Protein AF-A0A924Y214-F1 (afdb_monomer_lite)

pLDDT: mean 86.58, std 13.86, range [51.38, 97.94]

Foldseek 3Di:
DDDDDDPPPPPPPPDDDPVVVVVVVVVVVVVCVVCVVVVVVVVVVVVVVVVVVVVVVVVVVQVVVCVVPVNDGD

Sequence (74 aa):
MKSNIPLSTLRSRSAFTLIELLVVIAIIAILAAILFPVFAQAREKARSASCLSNLKQMGTALIMYSQDYDGGFP

Structure (mmCIF, N/CA/C/O backbone):
data_AF-A0A924Y214-F1
#
_entry.id   AF-A0A924Y214-F1
#
loop_
_atom_site.group_PDB
_atom_site.id
_atom_site.type_symbol
_atom_site.label_atom_id
_atom_site.label_alt_id
_atom_site.label_comp_id
_atom_site.label_asym_id
_atom_site.label_entity_id
_atom_site.label_seq_id
_atom_site.pdbx_PDB_ins_code
_atom_site.Cartn_x
_atom_site.Cartn_y
_atom_site.Cartn_z
_atom_site.occupancy
_atom_site.B_iso_or_equiv
_atom_site.auth_seq_id
_atom_site.auth_comp_id
_atom_site.auth_asym_id
_atom_site.auth_atom_id
_atom_site.pdbx_PDB_model_num
ATOM 1 N N . MET A 1 1 ? -10.171 35.399 65.077 1.00 51.38 1 MET A N 1
ATOM 2 C CA . MET A 1 1 ? -11.227 34.467 64.624 1.00 51.38 1 MET A CA 1
ATOM 3 C C . MET A 1 1 ? -11.435 34.613 63.114 1.00 51.38 1 MET A C 1
ATOM 5 O O . MET A 1 1 ? -12.404 35.217 62.693 1.00 51.38 1 MET A O 1
ATOM 9 N N . LYS A 1 2 ? -10.489 34.131 62.298 1.00 51.75 2 LYS A N 1
ATOM 10 C CA . LYS A 1 2 ? -10.635 33.935 60.842 1.00 51.75 2 LYS A CA 1
ATOM 11 C C . LYS A 1 2 ? -9.729 32.761 60.471 1.00 51.75 2 LYS A C 1
ATOM 13 O O . LYS A 1 2 ? -8.532 32.933 60.271 1.00 51.75 2 LYS A O 1
ATOM 18 N N . SER A 1 3 ? -10.284 31.558 60.535 1.00 56.97 3 SER A N 1
ATOM 19 C CA . SER A 1 3 ? -9.639 30.326 60.090 1.00 56.97 3 SER A CA 1
ATOM 20 C C . SER A 1 3 ? -9.592 30.313 58.562 1.00 56.97 3 SER A C 1
ATOM 22 O O . SER A 1 3 ? -10.619 30.408 57.895 1.00 56.97 3 SER A O 1
ATOM 24 N N . ASN A 1 4 ? -8.377 30.226 58.022 1.00 61.81 4 ASN A N 1
ATOM 25 C CA . ASN A 1 4 ? -8.100 29.987 56.611 1.00 61.81 4 ASN A CA 1
ATOM 26 C C . ASN A 1 4 ? -8.610 28.593 56.223 1.00 61.81 4 ASN A C 1
ATOM 28 O O . ASN A 1 4 ? -8.129 27.589 56.744 1.00 61.81 4 ASN A O 1
ATOM 32 N N . ILE A 1 5 ? -9.588 28.545 55.322 1.00 72.31 5 ILE A N 1
ATOM 33 C CA . ILE A 1 5 ? -10.140 27.312 54.755 1.00 72.31 5 ILE A CA 1
ATOM 34 C C . ILE A 1 5 ? -9.283 26.955 53.529 1.00 72.31 5 ILE A C 1
ATOM 36 O O . ILE A 1 5 ? -9.176 27.786 52.625 1.00 72.31 5 ILE A O 1
ATOM 40 N N . PRO A 1 6 ? -8.653 25.769 53.457 1.00 62.66 6 PRO A N 1
ATOM 41 C CA . PRO A 1 6 ? -7.906 25.375 52.271 1.00 62.66 6 PRO A CA 1
ATOM 42 C C . PRO A 1 6 ? -8.880 25.044 51.132 1.00 62.66 6 PRO A C 1
ATOM 44 O O . PRO A 1 6 ? -9.737 24.173 51.270 1.00 62.66 6 PRO A O 1
ATOM 47 N N . LEU A 1 7 ? -8.728 25.727 49.994 1.00 64.00 7 LEU A N 1
ATOM 48 C CA . LEU A 1 7 ? -9.310 25.322 48.712 1.00 64.00 7 LEU A CA 1
ATOM 49 C C . LEU A 1 7 ? -8.654 24.005 48.286 1.00 64.00 7 LEU A C 1
ATOM 51 O O . LEU A 1 7 ? -7.616 23.986 47.627 1.00 64.00 7 LEU A O 1
ATOM 55 N N . SER A 1 8 ? -9.243 22.888 48.701 1.00 60.19 8 SER A N 1
ATOM 56 C CA . SER A 1 8 ? -8.932 21.572 48.165 1.00 60.19 8 SER A CA 1
ATOM 57 C C . SER A 1 8 ? -9.337 21.544 46.692 1.00 60.19 8 SER A C 1
ATOM 59 O O . SER A 1 8 ? -10.507 21.421 46.337 1.00 60.19 8 SER A O 1
ATOM 61 N N . THR A 1 9 ? -8.351 21.685 45.810 1.00 65.38 9 THR A N 1
ATOM 62 C CA . THR A 1 9 ? -8.490 21.487 44.368 1.00 65.38 9 THR A CA 1
ATOM 63 C C . THR A 1 9 ? -8.959 20.052 44.117 1.00 65.38 9 THR A C 1
ATOM 65 O O . THR A 1 9 ? -8.150 19.124 44.057 1.00 65.38 9 THR A O 1
ATOM 68 N N . LEU A 1 10 ? -10.276 19.844 44.016 1.00 61.59 10 LEU A N 1
ATOM 69 C CA . LEU A 1 10 ? -10.880 18.578 43.608 1.00 61.59 10 LEU A CA 1
ATOM 70 C C . LEU A 1 10 ? -10.421 18.284 42.181 1.00 61.59 10 LEU A C 1
ATOM 72 O O . LEU A 1 10 ? -10.996 18.745 41.197 1.00 61.59 10 LEU A O 1
ATOM 76 N N . ARG A 1 11 ? -9.324 17.537 42.070 1.00 64.94 11 ARG A N 1
ATOM 77 C CA . ARG A 1 11 ? -8.826 17.020 40.803 1.00 64.94 11 ARG A CA 1
ATOM 78 C C . ARG A 1 11 ? -9.840 15.998 40.304 1.00 64.94 11 ARG A C 1
ATOM 80 O O . ARG A 1 11 ? -9.791 14.837 40.701 1.00 64.94 11 ARG A O 1
ATOM 87 N N . SER A 1 12 ? -10.758 16.447 39.450 1.00 65.31 12 SER A N 1
ATOM 88 C CA . SER A 1 12 ? -11.643 15.577 38.680 1.00 65.31 12 SER A CA 1
ATOM 89 C C . SER A 1 12 ? -10.770 14.647 37.842 1.00 65.31 12 SER A C 1
ATOM 91 O O . SER A 1 12 ? -10.190 15.037 36.827 1.00 65.31 12 SER A O 1
ATOM 93 N N . ARG A 1 13 ? -10.574 13.419 38.326 1.00 65.56 13 ARG A N 1
ATOM 94 C CA . ARG A 1 13 ? -10.010 12.348 37.514 1.00 65.56 13 ARG A CA 1
ATOM 95 C C . ARG A 1 13 ? -11.110 11.965 36.534 1.00 65.56 13 ARG A C 1
ATOM 97 O O . ARG A 1 13 ? -12.017 11.229 36.904 1.00 65.56 13 ARG A O 1
ATOM 104 N N . SER A 1 14 ? -11.036 12.500 35.316 1.00 67.19 14 SER A N 1
ATOM 105 C CA . SER A 1 14 ? -11.836 12.006 34.198 1.00 67.19 14 SER A CA 1
ATOM 106 C C . SER A 1 14 ? -11.444 10.547 33.969 1.00 67.19 14 SER A C 1
ATOM 108 O O . SER A 1 14 ? -10.387 10.252 33.411 1.00 67.19 14 SER A O 1
ATOM 110 N N . ALA A 1 15 ? -12.221 9.626 34.531 1.00 69.38 15 ALA A N 1
ATOM 111 C CA . ALA A 1 15 ? -12.103 8.219 34.214 1.00 69.38 15 ALA A CA 1
ATOM 112 C C . ALA A 1 15 ? -12.751 8.040 32.841 1.00 69.38 15 ALA A C 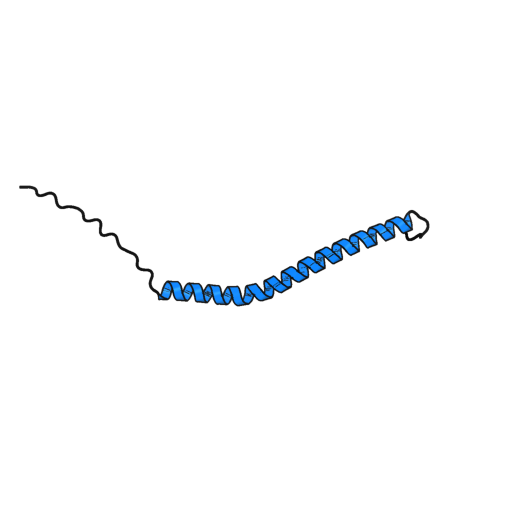1
ATOM 114 O O . ALA A 1 15 ? -13.961 8.215 32.704 1.00 69.38 15 ALA A O 1
ATOM 115 N N . PHE A 1 16 ? -11.937 7.741 31.827 1.00 69.31 16 PHE A N 1
ATOM 116 C CA . PHE A 1 16 ? -12.437 7.349 30.513 1.00 69.31 16 PHE A CA 1
ATOM 117 C C . PHE A 1 16 ? -13.389 6.171 30.709 1.00 69.31 16 PHE A C 1
ATOM 119 O O . PHE A 1 16 ? -13.043 5.179 31.360 1.00 69.31 16 PHE A O 1
ATOM 126 N N . THR A 1 17 ? -14.605 6.286 30.192 1.00 85.25 17 THR A N 1
ATOM 127 C CA . THR A 1 17 ? -15.545 5.173 30.262 1.00 85.25 17 THR A CA 1
ATOM 128 C C . THR A 1 17 ? -15.021 4.056 29.354 1.00 85.25 17 THR A C 1
ATOM 130 O O . THR A 1 17 ? -14.562 4.314 28.242 1.00 85.25 17 THR A O 1
ATOM 133 N N . LEU A 1 18 ? -15.051 2.799 29.811 1.00 86.38 18 LEU A N 1
ATOM 134 C CA . LEU A 1 18 ? -14.575 1.652 29.016 1.00 86.38 18 LEU A CA 1
ATOM 135 C C . LEU A 1 18 ? -15.238 1.585 27.628 1.00 86.38 18 LEU A C 1
ATOM 137 O O . LEU A 1 18 ? -14.629 1.117 26.669 1.00 86.38 18 LEU A O 1
ATOM 141 N N . ILE A 1 19 ? -16.467 2.097 27.518 1.00 90.38 19 ILE A N 1
ATOM 142 C CA . ILE A 1 19 ? -17.221 2.181 26.268 1.00 90.38 19 ILE A CA 1
ATOM 143 C C . ILE A 1 19 ? -16.597 3.147 25.251 1.00 90.38 19 ILE A C 1
ATOM 145 O O . ILE A 1 19 ? -16.586 2.825 24.065 1.00 90.38 19 ILE A O 1
ATOM 149 N N . GLU A 1 20 ? -16.018 4.274 25.681 1.00 88.69 20 GLU A N 1
ATOM 150 C CA . GLU A 1 20 ? -15.337 5.198 24.765 1.00 88.69 20 GLU A CA 1
ATOM 151 C C . GLU A 1 20 ? -14.074 4.577 24.159 1.00 88.69 20 GLU A C 1
ATOM 153 O O . GLU A 1 20 ? -13.802 4.756 22.975 1.00 88.69 20 GLU A O 1
ATOM 158 N N . LEU A 1 21 ? -13.315 3.793 24.928 1.00 90.75 21 LEU A N 1
ATOM 159 C CA . LEU A 1 21 ? -12.165 3.076 24.370 1.00 90.75 21 LEU A CA 1
ATOM 160 C C . LEU A 1 21 ? -12.608 1.949 23.430 1.00 90.75 21 LEU A C 1
ATOM 162 O O . LEU A 1 21 ? -12.007 1.757 22.373 1.00 90.75 21 LEU A O 1
ATOM 166 N N . LEU A 1 22 ? -13.677 1.234 23.788 1.00 93.44 22 LEU A N 1
ATOM 167 C CA . LEU A 1 22 ? -14.188 0.104 23.014 1.00 93.44 22 LEU A CA 1
ATOM 168 C C . LEU A 1 22 ? -14.736 0.534 21.646 1.00 93.44 22 LEU A C 1
ATOM 170 O O . LEU A 1 22 ? -14.468 -0.126 20.642 1.00 93.44 22 LEU A O 1
ATOM 174 N N . VAL A 1 23 ? -15.458 1.654 21.573 1.00 95.00 23 VAL A N 1
ATOM 175 C CA . VAL A 1 23 ? -15.978 2.148 20.288 1.00 95.00 23 VAL A CA 1
ATOM 176 C C . VAL A 1 23 ? -14.851 2.609 19.360 1.00 95.00 23 VAL A C 1
ATOM 178 O O . VAL A 1 23 ? -14.895 2.350 18.158 1.00 95.00 23 VAL A O 1
ATOM 181 N N . VAL A 1 24 ? -13.795 3.220 19.904 1.00 95.62 24 VAL A N 1
ATOM 182 C CA . VAL A 1 24 ? -12.662 3.714 19.109 1.00 95.62 24 VAL A CA 1
ATOM 183 C C . VAL A 1 24 ? -11.895 2.563 18.466 1.00 95.62 24 VAL A C 1
ATOM 185 O O . VAL A 1 24 ? -11.644 2.594 17.260 1.00 95.62 24 VAL A O 1
ATOM 188 N N . ILE A 1 25 ? -11.568 1.516 19.230 1.00 96.62 25 ILE A N 1
ATOM 189 C CA . ILE A 1 25 ? -10.883 0.345 18.664 1.00 96.62 25 ILE A CA 1
ATOM 190 C C . ILE A 1 25 ? -11.752 -0.369 17.623 1.00 96.62 25 ILE A C 1
ATOM 192 O O . ILE A 1 25 ? -11.218 -0.847 16.625 1.00 96.62 25 ILE A O 1
ATOM 196 N N . ALA A 1 26 ? -13.078 -0.390 17.805 1.00 96.62 26 ALA A N 1
ATOM 197 C CA . ALA A 1 26 ? -13.997 -0.988 16.842 1.00 96.62 26 ALA A CA 1
ATOM 198 C C . ALA A 1 26 ? -13.978 -0.236 15.502 1.00 96.62 26 ALA A C 1
ATOM 200 O O . ALA A 1 26 ? -13.857 -0.857 14.447 1.00 96.62 26 ALA A O 1
ATOM 201 N N . ILE A 1 27 ? -14.018 1.100 15.532 1.00 96.81 27 ILE A N 1
ATOM 202 C CA . ILE A 1 27 ? -13.942 1.922 14.316 1.00 96.81 27 ILE A CA 1
ATOM 203 C C . ILE A 1 27 ? -12.581 1.741 13.629 1.00 96.81 27 ILE A C 1
ATOM 205 O O . ILE A 1 27 ? -12.532 1.510 12.420 1.00 96.81 27 ILE A O 1
ATOM 209 N N . ILE A 1 28 ? -11.476 1.781 14.385 1.00 97.31 28 ILE A N 1
ATOM 210 C CA . ILE A 1 28 ? -10.125 1.566 13.839 1.00 97.31 28 ILE A CA 1
ATOM 211 C C . ILE A 1 28 ? -10.012 0.181 13.193 1.00 97.31 28 ILE A C 1
ATOM 213 O O . ILE A 1 28 ? -9.458 0.073 12.101 1.00 97.31 28 ILE A O 1
ATOM 217 N N . ALA A 1 29 ? -10.559 -0.865 13.819 1.00 97.31 29 ALA A N 1
ATOM 218 C CA . ALA A 1 29 ? -10.524 -2.224 13.285 1.00 97.31 29 ALA A CA 1
ATOM 219 C C . ALA A 1 29 ? -11.264 -2.339 11.944 1.00 97.31 29 ALA A C 1
ATOM 221 O O . ALA A 1 29 ? -10.733 -2.934 11.007 1.00 97.31 29 ALA A O 1
ATOM 222 N N . ILE A 1 30 ? -12.446 -1.725 11.822 1.00 97.19 30 ILE A N 1
ATOM 223 C CA . ILE A 1 30 ? -13.217 -1.707 10.568 1.00 97.19 30 ILE A CA 1
ATOM 224 C C . ILE A 1 30 ? -12.429 -0.990 9.465 1.00 97.19 30 ILE A C 1
ATOM 226 O O . ILE A 1 30 ? -12.293 -1.511 8.358 1.00 97.19 30 ILE A O 1
ATOM 230 N N . LEU A 1 31 ? -11.870 0.186 9.767 1.00 97.75 31 LEU A N 1
ATOM 231 C CA . LEU A 1 31 ? -11.078 0.950 8.801 1.00 97.75 31 LEU A CA 1
ATOM 232 C C . LEU A 1 31 ? -9.815 0.189 8.375 1.00 97.75 31 LEU A C 1
ATOM 234 O O . LEU A 1 31 ? -9.529 0.089 7.182 1.00 97.75 31 LEU A O 1
ATOM 238 N N . ALA A 1 32 ? -9.082 -0.388 9.329 1.00 97.00 32 ALA A N 1
ATOM 239 C CA . ALA A 1 32 ? -7.870 -1.158 9.065 1.00 97.00 32 ALA A CA 1
ATOM 240 C C . ALA A 1 32 ? -8.148 -2.417 8.228 1.00 97.00 32 ALA A C 1
ATOM 242 O O . ALA A 1 32 ? -7.358 -2.737 7.338 1.00 97.00 32 ALA A O 1
ATOM 243 N N . ALA A 1 33 ? -9.279 -3.095 8.461 1.00 96.88 33 ALA A N 1
ATOM 244 C CA . ALA A 1 33 ? -9.680 -4.284 7.709 1.00 96.88 33 ALA A CA 1
ATOM 245 C C . ALA A 1 33 ? -9.884 -4.003 6.211 1.00 96.88 33 ALA A C 1
ATOM 247 O O . ALA A 1 33 ? -9.584 -4.861 5.386 1.00 96.88 33 ALA A O 1
ATOM 248 N N . ILE A 1 34 ? -10.350 -2.803 5.849 1.00 97.12 34 ILE A N 1
ATOM 249 C CA . ILE A 1 34 ? -10.500 -2.382 4.447 1.00 97.12 34 ILE A CA 1
ATOM 250 C C . ILE A 1 34 ? -9.178 -1.824 3.906 1.00 97.12 34 ILE A C 1
ATOM 252 O O . ILE A 1 34 ? -8.794 -2.096 2.767 1.00 97.12 34 ILE A O 1
ATOM 256 N N . LEU A 1 35 ? -8.452 -1.057 4.720 1.00 96.50 35 LEU A N 1
ATOM 257 C CA . LEU A 1 35 ? -7.248 -0.357 4.285 1.00 96.50 35 LEU A CA 1
ATOM 258 C C . LEU A 1 35 ? -6.082 -1.315 4.013 1.00 96.50 35 LEU A C 1
ATOM 260 O O . LEU A 1 35 ? -5.379 -1.138 3.024 1.00 96.50 35 LEU A O 1
ATOM 264 N N . PHE A 1 36 ? -5.897 -2.358 4.826 1.00 95.12 36 PHE A N 1
ATOM 265 C CA . PHE A 1 36 ? -4.807 -3.324 4.657 1.00 95.12 36 PHE A CA 1
ATOM 266 C C . PHE A 1 36 ? -4.820 -4.069 3.300 1.00 95.12 36 PHE A C 1
ATOM 268 O O . PHE A 1 36 ? -3.803 -4.027 2.597 1.00 95.12 36 PHE A O 1
ATOM 275 N N . PRO A 1 37 ? -5.926 -4.708 2.861 1.00 93.62 37 PRO A N 1
ATOM 276 C CA . PRO A 1 37 ? -5.960 -5.414 1.577 1.00 93.62 37 PRO A CA 1
ATOM 277 C C . PRO A 1 37 ? -5.855 -4.469 0.375 1.00 93.62 37 PRO A C 1
ATOM 279 O O . PRO A 1 37 ? -5.250 -4.826 -0.639 1.00 93.62 37 PRO A O 1
ATOM 282 N N . VAL A 1 38 ? -6.417 -3.261 0.472 1.00 96.81 38 VAL A N 1
ATOM 283 C CA . VAL A 1 38 ? -6.327 -2.249 -0.592 1.00 96.81 38 VAL A CA 1
ATOM 284 C C . VAL A 1 38 ? -4.901 -1.712 -0.698 1.00 96.81 38 VAL A C 1
ATOM 286 O O . VAL A 1 38 ? -4.364 -1.594 -1.799 1.00 96.81 38 VAL A O 1
ATOM 289 N N . PHE A 1 39 ? -4.247 -1.452 0.434 1.00 94.88 39 PHE A N 1
ATOM 290 C CA . PHE A 1 39 ? -2.875 -0.956 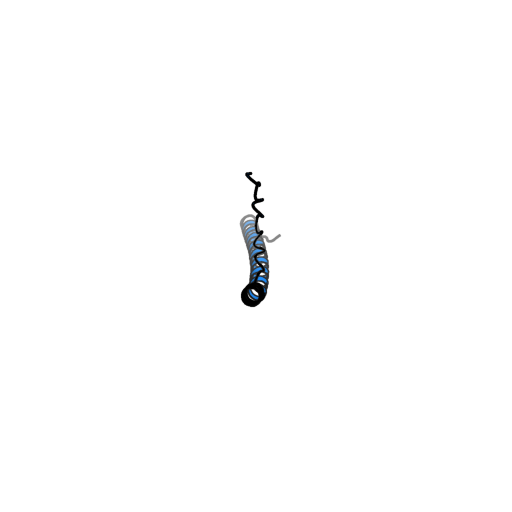0.473 1.00 94.88 39 PHE A CA 1
ATOM 291 C C . PHE A 1 39 ? -1.875 -1.963 -0.109 1.00 94.88 39 PHE A C 1
ATOM 293 O O . PHE A 1 39 ? -0.993 -1.579 -0.879 1.00 94.88 39 PHE A O 1
ATOM 300 N N . ALA A 1 40 ? -2.037 -3.257 0.188 1.00 95.38 40 ALA A N 1
ATOM 301 C CA . ALA A 1 40 ? -1.204 -4.312 -0.389 1.00 95.38 40 ALA A CA 1
ATOM 302 C C . ALA A 1 40 ? -1.302 -4.349 -1.926 1.00 95.38 40 ALA A C 1
ATOM 304 O O . ALA A 1 40 ? -0.280 -4.377 -2.615 1.00 95.38 40 ALA A O 1
ATOM 305 N N . GLN A 1 41 ? -2.522 -4.272 -2.469 1.00 96.12 41 GLN A N 1
ATOM 306 C CA . GLN A 1 41 ? -2.745 -4.220 -3.916 1.00 96.12 41 GLN A CA 1
ATOM 307 C C . GLN A 1 41 ? -2.168 -2.945 -4.540 1.00 96.12 41 GLN A C 1
ATOM 309 O O . GLN A 1 41 ? -1.485 -3.016 -5.561 1.00 96.12 41 GLN A O 1
ATOM 314 N N . ALA A 1 42 ? -2.391 -1.784 -3.918 1.00 96.50 42 ALA A N 1
ATOM 315 C CA . ALA A 1 42 ? -1.871 -0.507 -4.400 1.00 96.50 42 ALA A CA 1
ATOM 316 C C . ALA A 1 42 ? -0.335 -0.501 -4.467 1.00 96.50 42 ALA A C 1
ATOM 318 O O . ALA A 1 42 ? 0.240 -0.037 -5.453 1.00 96.50 42 ALA A O 1
ATOM 319 N N . ARG A 1 43 ? 0.338 -1.075 -3.462 1.00 96.31 43 ARG A N 1
ATOM 320 C CA . ARG A 1 43 ? 1.801 -1.200 -3.434 1.00 96.31 43 ARG A CA 1
ATOM 321 C C . ARG A 1 43 ? 2.332 -2.064 -4.577 1.00 96.31 43 ARG A C 1
ATOM 323 O O . ARG A 1 43 ? 3.309 -1.681 -5.220 1.00 96.31 43 ARG A O 1
ATOM 330 N N . GLU A 1 44 ? 1.691 -3.194 -4.860 1.00 96.56 44 GLU A N 1
ATOM 331 C CA . GLU A 1 44 ? 2.108 -4.064 -5.965 1.00 96.56 44 GLU A CA 1
ATOM 332 C C . GLU A 1 44 ? 1.869 -3.407 -7.332 1.00 96.56 44 GLU A C 1
ATOM 334 O O . GLU A 1 44 ? 2.723 -3.461 -8.222 1.00 96.56 44 GLU A O 1
ATOM 339 N N . LYS A 1 45 ? 0.747 -2.691 -7.488 1.00 95.44 45 LYS A N 1
ATOM 340 C CA . LYS A 1 45 ? 0.483 -1.884 -8.688 1.00 95.44 45 LYS A CA 1
ATOM 341 C C . LYS A 1 45 ? 1.518 -0.775 -8.868 1.00 95.44 45 LYS A C 1
ATOM 343 O O . LYS A 1 45 ? 1.983 -0.583 -9.988 1.00 95.44 45 LYS A O 1
ATOM 348 N N . ALA A 1 46 ? 1.928 -0.098 -7.795 1.00 96.94 46 ALA A N 1
ATOM 349 C CA . ALA A 1 46 ? 2.977 0.919 -7.851 1.00 96.94 46 ALA A CA 1
ATOM 350 C C . ALA A 1 46 ? 4.321 0.326 -8.302 1.00 96.94 46 ALA A C 1
ATOM 352 O O . ALA A 1 46 ? 4.981 0.885 -9.176 1.00 96.94 46 ALA A O 1
ATOM 353 N N . ARG A 1 47 ? 4.700 -0.849 -7.781 1.00 97.19 47 ARG A N 1
ATOM 354 C CA . ARG A 1 47 ? 5.911 -1.561 -8.218 1.00 97.19 47 ARG A CA 1
ATOM 355 C C . ARG A 1 47 ? 5.852 -1.934 -9.700 1.00 97.19 47 ARG A C 1
ATOM 357 O O . ARG A 1 47 ? 6.813 -1.696 -10.432 1.00 97.19 47 ARG A O 1
ATOM 364 N N . SER A 1 48 ? 4.722 -2.485 -10.140 1.00 97.31 48 SER A N 1
ATOM 365 C CA . SER A 1 48 ? 4.494 -2.841 -11.543 1.00 97.31 48 SER A CA 1
ATOM 366 C C . SER A 1 48 ? 4.560 -1.615 -12.457 1.00 97.31 48 SER A C 1
ATOM 368 O O . SER A 1 48 ? 5.188 -1.670 -13.511 1.00 97.31 48 SER A O 1
ATOM 370 N N . ALA A 1 49 ? 3.972 -0.490 -12.040 1.00 97.19 49 ALA A N 1
ATOM 371 C CA . ALA A 1 49 ? 4.001 0.765 -12.787 1.00 97.19 49 ALA A CA 1
ATOM 372 C C . ALA A 1 49 ? 5.430 1.306 -12.953 1.00 97.19 49 ALA A C 1
ATOM 374 O O . ALA A 1 49 ? 5.801 1.720 -14.052 1.00 97.19 49 ALA A O 1
ATOM 375 N N . SER A 1 50 ? 6.252 1.245 -11.901 1.00 97.25 50 SER A N 1
ATOM 376 C CA . SER A 1 50 ? 7.667 1.625 -11.981 1.00 97.25 50 SER A CA 1
ATOM 377 C C . SER A 1 50 ? 8.445 0.736 -12.953 1.00 97.25 50 SER A C 1
ATOM 379 O O . SER A 1 50 ? 9.143 1.254 -13.822 1.00 97.25 50 SER A O 1
ATOM 381 N N . CYS A 1 51 ? 8.273 -0.588 -12.868 1.00 97.50 51 CYS A N 1
ATOM 382 C CA . CYS A 1 51 ? 8.917 -1.533 -13.784 1.00 97.50 51 CYS A CA 1
ATOM 383 C C . CYS A 1 51 ? 8.519 -1.266 -15.243 1.00 97.50 51 CYS A C 1
ATOM 385 O O . CYS A 1 51 ? 9.379 -1.119 -16.110 1.00 97.50 51 CYS A O 1
ATOM 387 N N . LEU A 1 52 ? 7.218 -1.108 -15.506 1.00 97.94 52 LEU A N 1
ATOM 388 C CA . LEU A 1 52 ? 6.705 -0.787 -16.836 1.00 97.94 52 LEU A CA 1
ATOM 389 C C . LEU A 1 52 ? 7.279 0.534 -17.365 1.00 97.94 52 LEU A C 1
ATOM 391 O O . LEU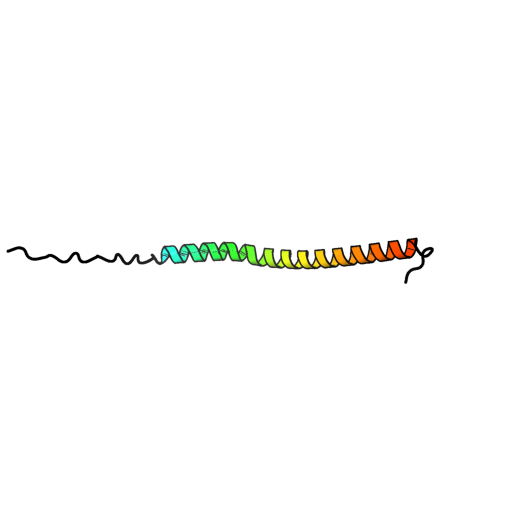 A 1 52 ? 7.641 0.624 -18.535 1.00 97.94 52 LEU A O 1
ATOM 395 N N . SER A 1 53 ? 7.399 1.548 -16.505 1.00 97.56 53 SER A N 1
ATOM 396 C CA . SER A 1 53 ? 8.017 2.826 -16.864 1.00 97.56 53 SER A CA 1
ATOM 397 C C . SER A 1 53 ? 9.489 2.661 -17.247 1.00 97.56 53 SER A C 1
ATOM 399 O O . SER A 1 53 ? 9.929 3.247 -18.235 1.00 97.56 53 SER A O 1
ATOM 401 N N . ASN A 1 54 ? 10.251 1.840 -16.518 1.00 97.38 54 ASN A N 1
ATOM 402 C CA . ASN A 1 54 ? 11.651 1.570 -16.851 1.00 97.38 54 ASN A CA 1
ATOM 403 C C . ASN A 1 54 ? 11.782 0.813 -18.177 1.00 97.38 54 ASN A C 1
ATOM 405 O O . ASN A 1 54 ? 12.567 1.219 -19.028 1.00 97.38 54 ASN A O 1
ATOM 409 N N . LEU A 1 55 ? 10.966 -0.222 -18.397 1.00 97.19 55 LEU A N 1
ATOM 410 C CA . LEU A 1 55 ? 10.954 -0.967 -19.659 1.00 97.19 55 LEU A CA 1
ATOM 411 C C . LEU A 1 55 ? 10.576 -0.078 -20.842 1.00 97.19 55 LEU A C 1
ATOM 413 O O . LEU A 1 55 ? 11.204 -0.158 -21.893 1.00 97.19 55 LEU A O 1
ATOM 417 N N . LYS A 1 56 ? 9.594 0.811 -20.665 1.00 97.56 56 LYS A N 1
ATOM 418 C CA . LYS A 1 56 ? 9.235 1.800 -21.683 1.00 97.56 56 LYS A CA 1
ATOM 419 C C . LYS A 1 56 ? 10.420 2.709 -22.006 1.00 97.56 56 LYS A C 1
ATOM 421 O O . LYS A 1 56 ? 10.701 2.924 -23.176 1.00 97.56 56 LYS A O 1
ATOM 426 N N . GLN A 1 57 ? 11.121 3.220 -20.993 1.00 96.88 57 GLN A N 1
ATOM 427 C CA . GLN A 1 57 ? 12.297 4.075 -21.191 1.00 96.88 57 GLN A CA 1
ATOM 428 C C . GLN A 1 57 ? 13.422 3.340 -21.932 1.00 96.88 57 GLN A C 1
ATOM 430 O O . GLN A 1 57 ? 13.986 3.893 -22.872 1.00 96.88 57 GLN A O 1
ATOM 435 N N . MET A 1 58 ? 13.698 2.085 -21.570 1.00 96.00 58 MET A N 1
ATOM 436 C CA . MET A 1 58 ? 14.679 1.252 -22.271 1.00 96.00 58 MET A CA 1
ATOM 437 C C . MET A 1 58 ? 14.267 0.961 -23.716 1.00 96.00 58 MET A C 1
ATOM 439 O O . MET A 1 58 ? 15.084 1.091 -24.618 1.00 96.00 58 MET A O 1
ATOM 443 N N . GLY A 1 59 ? 13.003 0.599 -23.952 1.00 94.62 59 GLY A N 1
ATOM 444 C CA . GLY A 1 59 ? 12.484 0.344 -25.295 1.00 94.62 59 GLY A CA 1
ATOM 445 C C . GLY A 1 59 ? 12.564 1.584 -26.183 1.00 94.62 59 GLY A C 1
ATOM 446 O O . GLY A 1 59 ? 13.012 1.492 -27.320 1.00 94.62 59 GLY A O 1
ATOM 447 N N . THR A 1 60 ? 12.218 2.757 -25.648 1.00 95.88 60 THR A N 1
ATOM 448 C CA . THR A 1 60 ? 12.414 4.030 -26.351 1.00 95.88 60 THR A CA 1
ATOM 449 C C . THR A 1 60 ? 13.886 4.264 -26.679 1.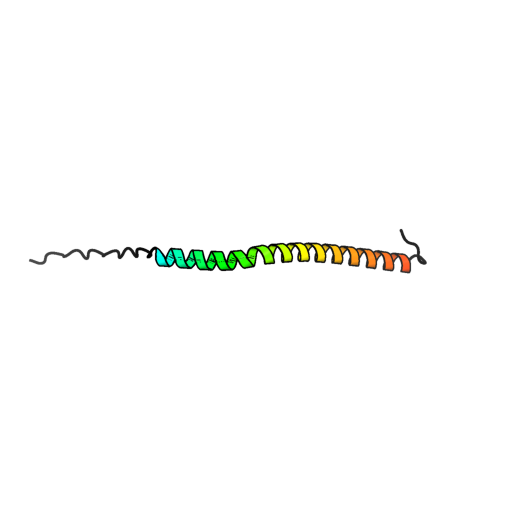00 95.88 60 THR A C 1
ATOM 451 O O . THR A 1 60 ? 14.194 4.603 -27.815 1.00 95.88 60 THR A O 1
ATOM 454 N N . ALA A 1 61 ? 14.799 4.046 -25.727 1.00 93.12 61 ALA A N 1
ATOM 455 C CA . ALA A 1 61 ? 16.233 4.204 -25.966 1.00 93.12 61 ALA A CA 1
ATOM 456 C C . ALA A 1 61 ? 16.752 3.244 -27.050 1.00 93.12 61 ALA A C 1
ATOM 458 O O . ALA A 1 61 ? 17.555 3.643 -27.888 1.00 93.12 61 ALA A O 1
ATOM 459 N N . LEU A 1 62 ? 16.255 2.005 -27.075 1.00 93.50 62 LEU A N 1
ATOM 460 C CA . LEU A 1 62 ? 16.609 1.008 -28.083 1.00 93.50 62 LEU A CA 1
ATOM 461 C C . LEU A 1 62 ? 16.113 1.405 -29.479 1.00 93.50 62 LEU A C 1
ATOM 463 O O . LEU A 1 62 ? 16.846 1.279 -30.454 1.00 93.50 62 LEU A O 1
ATOM 467 N N . ILE A 1 63 ? 14.883 1.921 -29.568 1.00 93.00 63 ILE A N 1
ATOM 468 C CA . ILE A 1 63 ? 14.325 2.441 -30.820 1.00 93.00 63 ILE A CA 1
ATOM 469 C C . ILE A 1 63 ? 15.161 3.625 -31.310 1.00 93.00 63 ILE A C 1
ATOM 471 O O . ILE A 1 63 ? 15.556 3.630 -32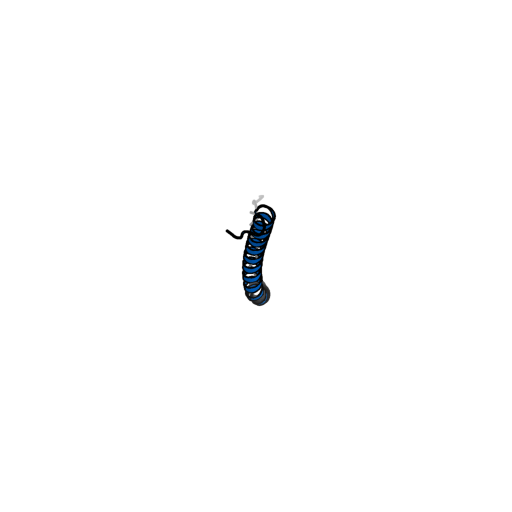.471 1.00 93.00 63 ILE A O 1
ATOM 475 N N . MET A 1 64 ? 15.474 4.583 -30.433 1.00 91.31 64 MET A N 1
ATOM 476 C CA . MET A 1 64 ? 16.326 5.729 -30.773 1.00 91.31 64 MET A CA 1
ATOM 477 C C . MET A 1 64 ? 17.695 5.273 -31.285 1.00 91.31 64 MET A C 1
ATOM 479 O O . MET A 1 64 ? 18.122 5.706 -32.347 1.00 91.31 64 MET A O 1
ATOM 483 N N . TYR A 1 65 ? 18.334 4.323 -30.597 1.00 91.81 65 TYR A N 1
ATOM 484 C CA . TYR A 1 65 ? 19.606 3.755 -31.040 1.00 91.81 65 TYR A CA 1
ATOM 485 C C . TYR A 1 65 ? 19.507 3.124 -32.435 1.00 91.81 65 TYR A C 1
ATOM 487 O O . TYR A 1 65 ? 20.326 3.412 -33.301 1.00 91.81 65 TYR A O 1
ATOM 495 N N . SER A 1 66 ? 18.476 2.308 -32.683 1.00 91.00 66 SER A N 1
ATOM 496 C CA . SER A 1 66 ? 18.281 1.679 -33.995 1.00 91.00 66 SER A CA 1
ATOM 497 C C . SER A 1 66 ? 18.035 2.699 -35.111 1.00 91.00 66 SER A C 1
ATOM 499 O O . SER A 1 66 ? 18.459 2.480 -36.240 1.00 91.00 66 SER A O 1
ATOM 501 N N . GLN A 1 67 ? 17.377 3.823 -34.808 1.00 89.69 67 GLN A N 1
ATOM 502 C CA . GLN A 1 67 ? 17.155 4.905 -35.770 1.00 89.69 67 GLN A CA 1
ATOM 503 C C . GLN A 1 67 ? 18.457 5.629 -36.120 1.00 89.69 67 GLN A C 1
ATOM 505 O O . GLN A 1 67 ? 18.642 6.005 -37.274 1.00 89.69 67 GLN A O 1
ATOM 510 N N . ASP A 1 68 ? 19.360 5.774 -35.151 1.00 88.12 68 ASP A N 1
ATOM 511 C CA . ASP A 1 68 ? 20.653 6.431 -35.342 1.00 88.12 68 ASP A CA 1
ATOM 512 C C . ASP A 1 68 ? 21.700 5.519 -36.023 1.00 88.12 68 ASP A C 1
ATOM 514 O O . ASP A 1 68 ? 22.697 6.021 -36.541 1.00 88.12 68 ASP A O 1
ATOM 518 N N . TYR A 1 69 ? 21.490 4.192 -36.039 1.00 84.94 69 TYR A N 1
ATOM 519 C CA . TYR A 1 69 ? 22.449 3.178 -36.519 1.00 84.94 69 TYR A CA 1
ATOM 520 C C . TYR A 1 69 ? 21.869 2.228 -37.597 1.00 84.94 69 TYR A C 1
ATOM 522 O O . TYR A 1 69 ? 22.034 1.011 -37.518 1.00 84.94 69 TYR A O 1
ATOM 530 N N . ASP A 1 70 ? 21.168 2.767 -38.605 1.00 82.81 70 ASP A N 1
ATOM 531 C CA . ASP A 1 70 ? 20.639 2.035 -39.783 1.00 82.81 70 ASP A CA 1
ATOM 532 C C . ASP A 1 70 ? 19.820 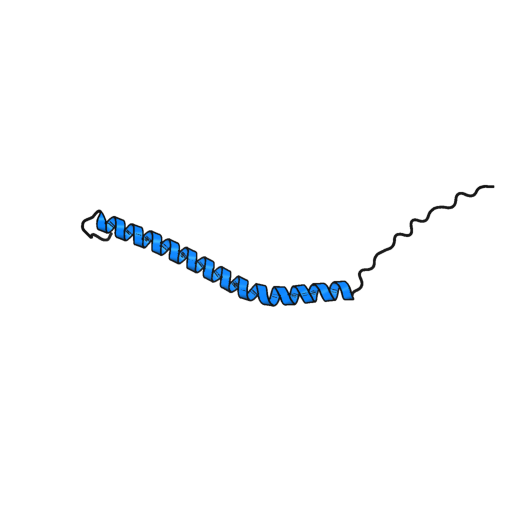0.761 -39.457 1.00 82.81 70 ASP A C 1
ATOM 534 O O . ASP A 1 70 ? 19.827 -0.232 -40.186 1.00 82.81 70 ASP A O 1
ATOM 538 N N . GLY A 1 71 ? 19.083 0.771 -38.346 1.00 77.69 71 GLY A N 1
ATOM 539 C CA . GLY A 1 71 ? 18.271 -0.357 -37.880 1.00 77.69 71 GLY A CA 1
ATOM 540 C C . GLY A 1 71 ? 19.035 -1.410 -37.069 1.00 77.69 71 GLY A C 1
ATOM 541 O O . GLY A 1 71 ? 18.463 -2.449 -36.737 1.00 77.69 71 GLY A O 1
ATOM 542 N N . GLY A 1 72 ? 20.302 -1.162 -36.729 1.00 73.00 72 GLY A N 1
ATOM 543 C CA . GLY A 1 72 ? 21.093 -2.022 -35.856 1.00 73.00 72 GLY A CA 1
ATOM 544 C C . GLY A 1 72 ? 20.550 -2.045 -34.426 1.00 73.00 72 GLY A C 1
ATOM 545 O O . GLY A 1 72 ? 20.401 -1.005 -33.786 1.00 73.00 72 GLY A O 1
ATOM 546 N N . PHE A 1 73 ? 20.272 -3.240 -33.907 1.00 76.62 73 PHE A N 1
ATOM 547 C CA . PHE A 1 73 ? 20.094 -3.453 -32.471 1.00 76.62 73 PHE A CA 1
ATOM 548 C C . PHE A 1 73 ? 21.461 -3.754 -31.832 1.00 76.62 73 PHE A C 1
ATOM 550 O O . PHE A 1 73 ? 22.291 -4.382 -32.496 1.00 76.62 73 PHE A O 1
ATOM 557 N N . PRO A 1 74 ? 21.714 -3.292 -30.593 1.00 66.75 74 PRO A N 1
ATOM 558 C CA . PRO A 1 74 ? 22.928 -3.628 -29.853 1.00 66.75 74 PRO A CA 1
ATOM 559 C C . PRO A 1 74 ? 23.054 -5.131 -29.574 1.00 66.75 74 PRO A C 1
ATOM 561 O O . PRO A 1 74 ? 22.008 -5.822 -29.512 1.00 66.75 74 PRO A O 1
#

Secondary structure (DSSP, 8-state):
--PPPP-----------HHHHHHHHHHHHHHHHHHHHHHHHHHHHHHHHHHHHHHHHHHHHHHHHHHHTTT---

Radius of gyration: 33.05 Å; chains: 1; bounding box: 40×40×104 Å